Protein AF-A0A662KYU8-F1 (afdb_monomer)

Structure (mmCIF, N/CA/C/O backbone):
data_AF-A0A662KYU8-F1
#
_entry.id   AF-A0A662KYU8-F1
#
loop_
_atom_site.group_PDB
_atom_site.id
_atom_site.type_symbol
_atom_site.label_atom_id
_atom_site.label_alt_id
_atom_site.label_comp_id
_atom_site.label_asym_id
_atom_site.label_entity_id
_atom_site.label_seq_id
_atom_site.pdbx_PDB_ins_code
_atom_site.Cartn_x
_atom_site.Cartn_y
_atom_site.Cartn_z
_atom_site.occupancy
_atom_site.B_iso_or_equiv
_atom_site.auth_seq_id
_atom_site.auth_comp_id
_atom_site.auth_asym_id
_atom_site.auth_atom_id
_atom_site.pdbx_PDB_model_num
ATOM 1 N N . MET A 1 1 ? -9.202 15.813 30.524 1.00 39.56 1 MET A N 1
ATOM 2 C CA . MET A 1 1 ? -8.693 16.405 29.271 1.00 39.56 1 MET A CA 1
ATOM 3 C C . MET A 1 1 ? -9.159 15.513 28.139 1.00 39.56 1 MET A C 1
ATOM 5 O O . MET A 1 1 ? -8.685 14.387 28.058 1.00 39.56 1 MET A O 1
ATOM 9 N N . SER A 1 2 ? -10.150 15.960 27.364 1.00 47.22 2 SER A N 1
ATOM 10 C CA . SER A 1 2 ? -10.531 15.285 26.120 1.00 47.22 2 SER A CA 1
ATOM 11 C C . SER A 1 2 ? -9.330 15.369 25.190 1.00 47.22 2 SER A C 1
ATOM 13 O O . SER A 1 2 ? -8.860 16.476 24.934 1.00 47.22 2 SER A O 1
ATOM 15 N N . LYS A 1 3 ? -8.766 14.236 24.763 1.00 60.78 3 LYS A N 1
ATOM 16 C CA . LYS A 1 3 ? -7.845 14.275 23.623 1.00 60.78 3 LYS A CA 1
ATOM 17 C C . LYS A 1 3 ? -8.681 14.695 22.419 1.00 60.78 3 LYS A C 1
ATOM 19 O O . LYS A 1 3 ? -9.820 14.256 22.302 1.00 60.78 3 LYS A O 1
ATOM 24 N N . ASP A 1 4 ? -8.157 15.592 21.601 1.00 85.38 4 ASP A N 1
ATOM 25 C CA . ASP A 1 4 ? -8.841 15.992 20.379 1.00 85.38 4 ASP A CA 1
ATOM 26 C C . ASP A 1 4 ? -8.937 14.774 19.450 1.00 85.38 4 ASP A C 1
ATOM 28 O O . ASP A 1 4 ? -7.938 14.069 19.262 1.00 85.38 4 ASP A O 1
ATOM 32 N N . ILE A 1 5 ? -10.128 14.500 18.916 1.00 86.12 5 ILE A N 1
ATOM 33 C CA . ILE A 1 5 ? -10.370 13.380 18.000 1.00 86.12 5 ILE A CA 1
ATOM 34 C C . ILE A 1 5 ? -9.469 13.461 16.770 1.00 86.12 5 ILE A C 1
ATOM 36 O O . ILE A 1 5 ? -9.008 12.423 16.300 1.00 86.12 5 ILE A O 1
ATOM 40 N N . GLN A 1 6 ? -9.103 14.677 16.353 1.00 86.69 6 GLN A N 1
ATOM 41 C CA . GLN A 1 6 ? -8.145 14.900 15.275 1.00 86.69 6 GLN A CA 1
ATOM 42 C C . GLN A 1 6 ? -6.768 14.304 15.591 1.00 86.69 6 GLN A C 1
ATOM 44 O O . GLN A 1 6 ? -6.216 13.555 14.796 1.00 86.69 6 GLN A O 1
ATOM 49 N N . ILE A 1 7 ? -6.236 14.560 16.792 1.00 88.94 7 ILE A N 1
ATOM 50 C CA . ILE A 1 7 ? -4.910 14.065 17.200 1.00 88.94 7 ILE A CA 1
ATOM 51 C C . ILE A 1 7 ? -4.904 12.535 17.251 1.00 88.94 7 ILE A C 1
ATOM 53 O O . ILE A 1 7 ? -3.918 11.896 16.887 1.00 88.94 7 ILE A O 1
ATOM 57 N N . VAL A 1 8 ? -5.991 11.934 17.744 1.00 89.88 8 VAL A N 1
ATOM 58 C CA . VAL A 1 8 ? -6.110 10.472 17.785 1.00 89.88 8 VAL A CA 1
ATOM 59 C C . VAL A 1 8 ? -6.200 9.910 16.373 1.00 89.88 8 VAL A C 1
ATOM 61 O O . VAL A 1 8 ? -5.543 8.913 16.089 1.00 89.88 8 VAL A O 1
ATOM 64 N N . ALA A 1 9 ? -6.951 10.554 15.487 1.00 88.56 9 ALA A N 1
ATOM 65 C CA . ALA A 1 9 ? -7.056 10.126 14.108 1.00 88.56 9 ALA A CA 1
ATOM 66 C C . ALA A 1 9 ? -5.722 10.201 13.365 1.00 88.56 9 ALA A C 1
ATOM 68 O O . ALA A 1 9 ? -5.343 9.212 12.753 1.00 88.56 9 ALA A O 1
ATOM 69 N N . ASP A 1 10 ? -4.969 11.295 13.484 1.00 88.19 10 ASP A N 1
ATOM 70 C CA . ASP A 1 10 ? -3.658 11.435 12.837 1.00 88.19 10 ASP A CA 1
ATOM 71 C C . ASP A 1 10 ? -2.697 10.311 13.266 1.00 88.19 10 ASP A C 1
ATOM 73 O O . ASP A 1 10 ? -1.973 9.738 12.449 1.00 88.19 10 ASP A O 1
ATOM 77 N N . LEU A 1 11 ? -2.722 9.943 14.553 1.00 88.94 11 LEU A N 1
ATOM 78 C CA . LEU A 1 11 ? -1.944 8.816 15.075 1.00 88.94 11 LEU A CA 1
ATOM 79 C C . LEU A 1 11 ? -2.406 7.477 14.493 1.00 88.94 11 LEU A C 1
ATOM 81 O O . LEU A 1 11 ? -1.567 6.663 14.117 1.00 88.94 11 LEU A O 1
ATOM 85 N N . VAL A 1 12 ? -3.719 7.261 14.401 1.00 90.06 12 VAL A N 1
ATOM 86 C CA . VAL A 1 12 ? -4.308 6.051 13.809 1.00 90.06 12 VAL A CA 1
ATOM 87 C C . VAL A 1 12 ? -3.939 5.932 12.332 1.00 90.06 12 VAL A C 1
ATOM 89 O O . VAL A 1 12 ? -3.496 4.868 11.914 1.00 90.06 12 VAL A O 1
ATOM 92 N N . VAL A 1 13 ? -4.072 7.012 11.554 1.00 88.50 13 VAL A N 1
ATOM 93 C CA . VAL A 1 13 ? -3.705 7.058 10.130 1.00 88.50 13 VAL A CA 1
ATOM 94 C C . VAL A 1 13 ? -2.238 6.693 9.955 1.00 88.50 13 VAL A C 1
ATOM 96 O O . VAL A 1 13 ? -1.909 5.805 9.173 1.00 88.50 13 VAL A O 1
ATOM 99 N N . LYS A 1 14 ? -1.356 7.325 10.734 1.00 87.62 14 LYS A N 1
ATOM 100 C CA . LYS A 1 14 ? 0.074 7.029 10.695 1.00 87.62 14 LYS A CA 1
ATOM 101 C C . LYS A 1 14 ? 0.366 5.569 11.037 1.00 87.62 14 LYS A C 1
ATOM 103 O O . LYS A 1 14 ? 1.180 4.945 10.369 1.00 87.62 14 LYS A O 1
ATOM 108 N N . GLU A 1 15 ? -0.276 5.026 12.067 1.00 88.94 15 GLU A N 1
ATOM 109 C CA . GLU A 1 15 ? -0.060 3.640 12.480 1.00 88.94 15 GLU A CA 1
ATOM 110 C C . GLU A 1 15 ? -0.552 2.642 11.423 1.00 88.94 15 GLU A C 1
ATOM 112 O O . GLU A 1 15 ? 0.165 1.687 11.141 1.00 88.94 15 GLU A O 1
ATOM 117 N N . ILE A 1 16 ? -1.702 2.898 10.787 1.00 88.25 16 ILE A N 1
ATOM 118 C CA . ILE A 1 16 ? -2.228 2.068 9.690 1.00 88.25 16 ILE A CA 1
ATOM 119 C C . ILE A 1 16 ? -1.259 2.053 8.506 1.00 88.25 16 ILE A C 1
ATOM 121 O O . ILE A 1 16 ? -0.915 0.985 8.011 1.00 88.25 16 ILE A O 1
ATOM 125 N N . LEU A 1 17 ? -0.775 3.225 8.086 1.00 84.38 17 LEU A N 1
ATOM 126 C CA . LEU A 1 17 ? 0.159 3.333 6.962 1.00 84.38 17 LEU A CA 1
ATOM 127 C C . LEU A 1 17 ? 1.521 2.689 7.263 1.00 84.38 17 LEU A C 1
ATOM 129 O O . LEU A 1 17 ? 2.149 2.139 6.368 1.00 84.38 17 LEU A O 1
ATOM 133 N N . GLN A 1 18 ? 1.982 2.738 8.517 1.00 84.69 18 GLN A N 1
ATOM 134 C CA . GLN A 1 18 ? 3.279 2.177 8.917 1.00 84.69 18 GLN A CA 1
ATOM 135 C C . GLN A 1 18 ? 3.253 0.670 9.182 1.00 84.69 18 GLN A C 1
ATOM 137 O O . GLN A 1 18 ? 4.291 0.022 9.066 1.00 84.69 18 GLN A O 1
ATOM 142 N N . LYS A 1 19 ? 2.111 0.128 9.610 1.00 87.06 19 LYS A N 1
ATOM 143 C CA . LYS A 1 19 ? 1.964 -1.288 9.976 1.00 87.06 19 LYS A CA 1
ATOM 144 C C . LYS A 1 19 ? 1.245 -2.120 8.922 1.00 87.06 19 LYS A C 1
ATOM 146 O O . LYS A 1 19 ? 1.085 -3.316 9.134 1.00 87.06 19 LYS A O 1
ATOM 151 N N . GLY A 1 20 ? 0.803 -1.505 7.828 1.00 86.50 20 GLY A N 1
ATOM 152 C CA . GLY A 1 20 ? 0.210 -2.224 6.712 1.00 86.50 20 GLY A CA 1
ATOM 153 C C . GLY A 1 20 ? 1.171 -3.273 6.158 1.00 86.50 20 GLY A C 1
ATOM 154 O O . GLY A 1 20 ? 2.312 -2.970 5.813 1.00 86.50 20 GLY A O 1
ATOM 155 N N . GLU A 1 21 ? 0.697 -4.509 6.063 1.00 90.19 21 GLU A N 1
ATOM 156 C CA . GLU A 1 21 ? 1.424 -5.628 5.478 1.00 90.19 21 GLU A CA 1
ATOM 157 C C . GLU A 1 21 ? 0.825 -5.980 4.116 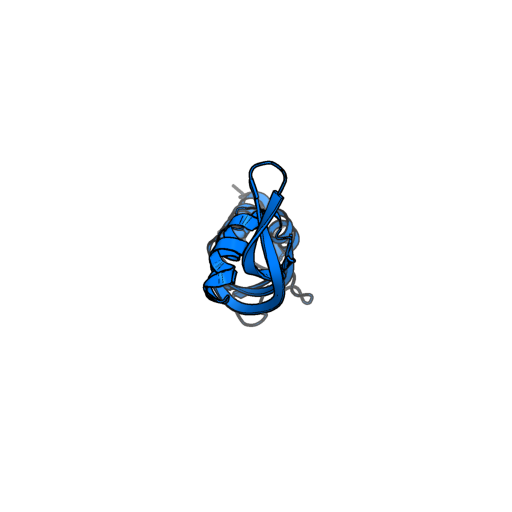1.00 90.19 21 GLU A C 1
ATOM 159 O O . GLU A 1 21 ? -0.395 -6.052 3.947 1.00 90.19 21 GLU A O 1
ATOM 164 N N . ILE A 1 22 ? 1.683 -6.206 3.120 1.00 91.69 22 ILE A N 1
ATOM 165 C CA . ILE A 1 22 ? 1.244 -6.622 1.786 1.00 91.69 22 ILE A CA 1
ATOM 166 C C . ILE A 1 22 ? 0.748 -8.066 1.883 1.00 91.69 22 ILE A C 1
ATOM 168 O O . ILE A 1 22 ? 1.543 -9.002 1.958 1.00 91.69 22 ILE A O 1
ATOM 172 N N . ALA A 1 23 ? -0.569 -8.248 1.867 1.00 92.25 23 ALA A N 1
ATOM 173 C CA . ALA A 1 23 ? -1.191 -9.568 1.865 1.00 92.25 23 ALA A CA 1
ATOM 174 C C . ALA A 1 23 ? -1.193 -10.198 0.466 1.00 92.25 23 ALA A C 1
ATOM 176 O O . ALA A 1 23 ? -1.202 -11.421 0.330 1.00 92.25 23 ALA A O 1
ATOM 177 N N . TYR A 1 24 ? -1.217 -9.368 -0.580 1.00 93.31 24 TYR A N 1
ATOM 178 C CA . TYR A 1 24 ? -1.220 -9.814 -1.969 1.00 93.31 24 TYR A CA 1
ATOM 179 C C . TYR A 1 24 ? -0.688 -8.730 -2.908 1.00 93.31 24 TYR A C 1
ATOM 181 O O . TYR A 1 24 ? -0.929 -7.543 -2.686 1.00 93.31 24 TYR A O 1
ATOM 189 N N . ILE A 1 25 ? -0.023 -9.151 -3.982 1.00 95.50 25 ILE A N 1
ATOM 190 C CA . ILE A 1 25 ? 0.412 -8.298 -5.086 1.00 95.50 25 ILE A CA 1
ATOM 191 C C . ILE A 1 25 ? 0.192 -9.025 -6.425 1.00 95.50 25 ILE A C 1
ATOM 193 O O . ILE A 1 25 ? 0.470 -10.217 -6.542 1.00 95.50 25 ILE A O 1
ATOM 197 N N . ASP A 1 26 ? -0.337 -8.311 -7.419 1.00 95.81 26 ASP A N 1
ATOM 198 C CA . ASP A 1 26 ? -0.429 -8.726 -8.827 1.00 95.81 26 ASP A CA 1
ATOM 199 C C . ASP A 1 26 ? 0.334 -7.710 -9.672 1.00 95.81 26 ASP A C 1
ATOM 201 O O . ASP A 1 26 ? -0.048 -6.539 -9.690 1.00 95.81 26 ASP A O 1
ATOM 205 N N . VAL A 1 27 ? 1.387 -8.131 -10.373 1.00 95.50 27 VAL A N 1
ATOM 206 C CA . VAL A 1 27 ? 2.146 -7.256 -11.276 1.00 95.50 27 VAL A CA 1
ATOM 207 C C . VAL A 1 27 ? 1.971 -7.732 -12.707 1.00 95.50 27 VAL A C 1
ATOM 209 O O . VAL A 1 27 ? 2.349 -8.844 -13.073 1.00 95.50 27 VAL A O 1
ATOM 212 N N . LYS A 1 28 ? 1.411 -6.857 -13.540 1.00 94.12 28 LYS A N 1
ATOM 213 C CA . LYS A 1 28 ? 1.282 -7.047 -14.982 1.00 94.12 28 LYS A CA 1
ATOM 214 C C . LYS A 1 28 ? 2.133 -6.014 -15.675 1.00 94.12 28 LYS A C 1
ATOM 216 O O . LYS A 1 28 ? 2.057 -4.832 -15.363 1.00 94.12 28 LYS A O 1
ATOM 221 N N . TYR A 1 29 ? 2.910 -6.460 -16.639 1.00 92.88 29 TYR A N 1
ATOM 222 C CA . TYR A 1 29 ? 3.778 -5.582 -17.389 1.00 92.88 29 TYR A CA 1
ATOM 223 C C . TYR A 1 29 ? 3.827 -6.005 -18.844 1.00 92.88 29 TYR A C 1
ATOM 225 O O . TYR A 1 29 ? 3.456 -7.125 -19.208 1.00 92.88 29 TYR A O 1
ATOM 233 N N . GLN A 1 30 ? 4.262 -5.073 -19.673 1.00 91.19 30 GLN A N 1
ATOM 234 C CA . GLN A 1 30 ? 4.573 -5.337 -21.059 1.00 91.19 30 GLN A CA 1
ATOM 235 C C . GLN A 1 30 ? 5.954 -4.768 -21.358 1.00 91.19 30 GLN A C 1
ATOM 237 O O . GLN A 1 30 ? 6.341 -3.730 -20.816 1.00 91.19 30 GLN A O 1
ATOM 242 N N . THR A 1 31 ? 6.676 -5.482 -22.211 1.00 88.44 31 THR A N 1
ATOM 243 C CA . THR A 1 31 ? 8.012 -5.107 -22.647 1.00 88.44 31 THR A CA 1
ATOM 244 C C . THR A 1 31 ? 8.020 -4.854 -24.143 1.00 88.44 31 THR A C 1
ATOM 246 O O . THR A 1 31 ? 7.288 -5.500 -24.902 1.00 88.44 31 THR A O 1
ATOM 249 N N . ASP A 1 32 ? 8.870 -3.924 -24.552 1.00 82.94 32 ASP A N 1
ATOM 250 C CA . ASP A 1 32 ? 9.268 -3.733 -25.940 1.00 82.94 32 ASP A CA 1
ATOM 251 C C . ASP A 1 32 ? 10.797 -3.822 -26.039 1.00 82.94 32 ASP A C 1
ATOM 253 O O . ASP A 1 32 ? 11.492 -3.978 -25.034 1.00 82.94 32 ASP A O 1
ATOM 257 N N . TRP A 1 33 ? 11.341 -3.751 -27.246 1.00 79.88 33 TRP A N 1
ATOM 258 C CA . TRP A 1 33 ? 12.781 -3.750 -27.476 1.00 79.88 33 TRP A CA 1
ATOM 259 C C . TRP A 1 33 ? 13.281 -2.319 -27.667 1.00 79.88 33 TRP A C 1
ATOM 261 O O . TRP A 1 33 ? 12.849 -1.624 -28.586 1.00 79.88 33 TRP A O 1
ATOM 271 N N . ALA A 1 34 ? 14.211 -1.885 -26.816 1.00 75.81 34 ALA A N 1
ATOM 272 C CA . ALA A 1 34 ? 14.877 -0.596 -26.948 1.00 75.81 34 ALA A CA 1
ATOM 273 C C . ALA A 1 34 ? 16.292 -0.773 -27.503 1.00 75.81 34 ALA A C 1
ATOM 275 O O . ALA A 1 34 ? 17.127 -1.476 -26.928 1.00 75.81 34 ALA A O 1
ATOM 276 N N . ASP A 1 35 ? 16.559 -0.093 -28.614 1.00 80.94 35 ASP A N 1
ATOM 277 C CA . ASP A 1 35 ? 17.876 -0.010 -29.233 1.00 80.94 35 ASP A CA 1
ATOM 278 C C . ASP A 1 35 ? 18.679 1.146 -28.616 1.00 80.94 35 ASP A C 1
ATOM 280 O O . ASP A 1 35 ? 18.307 2.317 -28.718 1.00 80.94 35 ASP A O 1
ATOM 284 N N . ASN A 1 36 ? 19.814 0.824 -28.002 1.00 73.44 36 ASN A N 1
ATOM 285 C CA . ASN A 1 36 ? 20.765 1.785 -27.460 1.00 73.44 36 ASN A CA 1
ATOM 286 C C . ASN A 1 36 ? 21.857 2.088 -28.484 1.00 73.44 36 ASN A C 1
ATOM 288 O O . ASN A 1 36 ? 22.543 1.184 -28.963 1.00 73.44 36 ASN A O 1
ATOM 292 N N . TYR A 1 37 ? 22.068 3.371 -28.769 1.00 78.44 37 TYR A N 1
ATOM 293 C CA . TYR A 1 37 ? 23.089 3.840 -29.703 1.00 78.44 37 TYR A CA 1
ATOM 294 C C . TYR A 1 37 ? 24.121 4.720 -28.999 1.00 78.44 37 TYR A C 1
ATOM 296 O O . TYR A 1 37 ? 23.765 5.583 -28.197 1.00 78.44 37 TYR A O 1
ATOM 304 N N . GLU A 1 38 ? 25.390 4.583 -29.374 1.00 76.31 38 GLU A N 1
ATOM 305 C CA . GLU A 1 38 ? 26.441 5.534 -29.012 1.00 76.31 38 GLU A CA 1
ATOM 306 C C . GLU A 1 38 ? 26.798 6.401 -30.219 1.00 76.31 38 GLU A C 1
ATOM 308 O O . GLU A 1 38 ? 26.853 5.941 -31.362 1.00 76.31 38 GLU A O 1
ATOM 313 N N . ARG A 1 39 ? 27.055 7.689 -29.965 1.00 66.56 39 ARG A N 1
ATOM 314 C CA . ARG A 1 39 ? 27.528 8.621 -30.991 1.00 66.56 39 ARG A CA 1
ATOM 315 C C . ARG A 1 39 ? 29.019 8.857 -30.850 1.00 66.56 39 ARG A C 1
ATOM 317 O O . ARG A 1 39 ? 29.449 9.583 -29.956 1.00 66.56 39 ARG A O 1
ATOM 324 N N . THR A 1 40 ? 29.777 8.363 -31.821 1.00 69.00 40 THR A N 1
ATOM 325 C CA . THR A 1 40 ? 31.203 8.668 -31.958 1.00 69.00 40 THR A CA 1
ATOM 326 C C . THR A 1 40 ? 31.453 9.334 -33.304 1.00 69.00 40 THR A C 1
ATOM 328 O O . THR A 1 40 ? 31.084 8.817 -34.353 1.00 69.00 40 THR A O 1
ATOM 331 N N . ALA A 1 41 ? 32.058 10.526 -33.279 1.00 70.44 41 ALA A N 1
ATOM 332 C CA . ALA A 1 41 ? 32.454 11.276 -34.477 1.00 70.44 41 ALA A CA 1
ATOM 333 C C . ALA A 1 41 ? 31.340 11.470 -35.539 1.00 70.44 41 ALA A C 1
ATOM 335 O O . ALA A 1 41 ? 31.613 11.507 -36.736 1.00 70.44 41 ALA A O 1
ATOM 336 N N . GLY A 1 42 ? 30.082 11.624 -35.109 1.00 67.62 42 GLY A N 1
ATOM 337 C CA . GLY A 1 42 ? 28.945 11.876 -36.005 1.00 67.62 42 GLY A CA 1
ATOM 338 C C . GLY A 1 42 ? 28.313 10.629 -36.635 1.00 67.62 42 GLY A C 1
ATOM 339 O O . GLY A 1 42 ? 27.350 10.772 -37.385 1.00 67.62 42 GLY A O 1
ATOM 340 N N . ILE A 1 43 ? 28.802 9.431 -36.306 1.00 73.56 43 ILE A N 1
ATOM 341 C CA . ILE A 1 43 ? 28.186 8.146 -36.658 1.00 73.56 43 ILE A CA 1
ATOM 342 C C . ILE A 1 43 ? 27.442 7.620 -35.423 1.00 73.56 43 ILE A C 1
ATOM 344 O O . ILE A 1 43 ? 27.909 7.791 -34.295 1.00 73.56 43 ILE A O 1
ATOM 348 N N . SER A 1 44 ? 26.248 7.065 -35.641 1.00 77.75 44 SER A N 1
ATOM 349 C CA . SER A 1 44 ? 25.425 6.434 -34.606 1.00 77.75 44 SER A CA 1
ATOM 350 C C . SER A 1 44 ? 25.546 4.926 -34.769 1.00 77.75 44 SER A C 1
ATOM 352 O O . SER A 1 44 ? 24.983 4.381 -35.718 1.00 77.75 44 SER A O 1
ATOM 354 N N . ASP A 1 45 ? 26.271 4.275 -33.868 1.00 80.44 45 ASP A N 1
ATOM 355 C CA . ASP A 1 45 ? 26.451 2.823 -33.884 1.00 80.44 45 ASP A CA 1
ATOM 356 C C . ASP A 1 45 ? 25.506 2.184 -32.862 1.00 80.44 45 ASP A C 1
ATOM 358 O O . ASP A 1 45 ? 25.398 2.661 -31.730 1.00 80.44 45 ASP A O 1
ATOM 362 N N . LEU A 1 46 ? 24.779 1.135 -33.271 1.00 78.44 46 LEU A N 1
ATOM 363 C CA . LEU A 1 46 ? 23.940 0.349 -32.362 1.00 78.44 46 LEU A CA 1
ATOM 364 C C . LEU A 1 46 ? 24.855 -0.419 -31.406 1.00 78.44 46 LEU A C 1
ATOM 366 O O . LEU A 1 46 ? 25.684 -1.215 -31.847 1.00 78.44 46 LEU A O 1
ATOM 370 N N . VAL A 1 47 ? 24.688 -0.188 -30.109 1.00 81.94 47 VAL A N 1
ATOM 371 C CA . VAL A 1 47 ? 25.511 -0.782 -29.050 1.00 81.94 47 VAL A CA 1
ATOM 372 C C . VAL A 1 47 ? 24.835 -2.010 -28.460 1.00 81.94 47 VAL A C 1
ATOM 374 O O . VAL A 1 47 ? 25.485 -3.033 -28.249 1.00 81.94 47 VAL A O 1
ATOM 377 N N . SER A 1 48 ? 23.529 -1.934 -28.208 1.00 78.81 48 SER A N 1
ATOM 378 C CA . SER A 1 48 ? 22.753 -3.048 -27.670 1.00 78.81 48 SER A CA 1
ATOM 379 C C . SER A 1 48 ? 21.266 -2.884 -27.951 1.00 78.81 48 SER A C 1
ATOM 381 O O . SER A 1 48 ? 20.784 -1.772 -28.140 1.00 78.81 48 SER A O 1
ATOM 383 N N . THR A 1 49 ? 20.543 -3.999 -27.939 1.00 77.88 49 THR A N 1
ATOM 384 C CA . THR A 1 49 ? 19.080 -4.021 -27.875 1.00 77.88 49 THR A CA 1
ATOM 385 C C . THR A 1 49 ? 18.713 -4.680 -26.553 1.00 77.88 49 THR A C 1
ATOM 387 O O . THR A 1 49 ? 19.127 -5.815 -26.303 1.00 77.88 49 THR A O 1
ATOM 390 N N . VAL A 1 50 ? 18.001 -3.966 -25.686 1.00 78.62 50 VAL A N 1
ATOM 391 C CA . VAL A 1 50 ? 17.615 -4.442 -24.349 1.00 78.62 50 VAL A CA 1
ATOM 392 C C . VAL A 1 50 ? 16.093 -4.429 -24.203 1.00 78.62 50 VAL A C 1
ATOM 394 O O . VAL A 1 50 ? 15.440 -3.566 -24.795 1.00 78.62 50 VAL A O 1
ATOM 397 N N . PRO A 1 51 ? 15.504 -5.384 -23.463 1.00 80.06 51 PRO A N 1
ATOM 398 C CA . PRO A 1 51 ? 14.083 -5.335 -23.153 1.00 80.06 51 PRO A CA 1
ATOM 399 C C . PRO A 1 51 ? 13.807 -4.102 -22.283 1.00 80.06 51 PRO A C 1
ATOM 401 O O . PRO A 1 51 ? 14.464 -3.892 -21.267 1.00 80.06 51 PRO A O 1
ATOM 404 N N . TYR A 1 52 ? 12.847 -3.287 -22.702 1.00 83.62 52 TYR A N 1
ATOM 405 C CA . TYR A 1 52 ? 12.427 -2.051 -22.048 1.00 83.62 52 TYR A CA 1
ATOM 406 C C . TYR A 1 52 ? 11.019 -2.215 -21.491 1.00 83.62 52 TYR A C 1
ATOM 408 O O . TYR A 1 52 ? 10.120 -2.690 -22.191 1.00 83.62 52 TYR A O 1
ATOM 416 N N . LEU A 1 53 ? 10.817 -1.818 -20.238 1.00 86.44 53 LEU A N 1
ATOM 417 C CA . LEU A 1 53 ? 9.528 -1.899 -19.571 1.00 86.44 53 LEU A CA 1
ATOM 418 C C . LEU A 1 53 ? 8.639 -0.721 -19.992 1.00 86.44 53 LEU A C 1
ATOM 420 O O . LEU A 1 53 ? 8.638 0.348 -19.378 1.00 86.44 53 LEU A O 1
ATOM 424 N N . HIS A 1 54 ? 7.855 -0.904 -21.055 1.00 85.88 54 HIS A N 1
ATOM 425 C CA . HIS A 1 54 ? 7.048 0.191 -21.604 1.00 85.88 54 HIS A CA 1
ATOM 426 C C . HIS A 1 54 ? 5.739 0.434 -20.859 1.00 85.88 54 HIS A C 1
ATOM 428 O O . HIS A 1 54 ? 5.161 1.507 -21.002 1.00 85.88 54 HIS A O 1
ATOM 434 N N . SER A 1 55 ? 5.232 -0.554 -20.121 1.00 92.12 55 SER A N 1
ATOM 435 C CA . SER A 1 55 ? 4.075 -0.356 -19.248 1.00 92.12 55 SER A CA 1
ATOM 436 C C . SER A 1 55 ? 4.106 -1.303 -18.065 1.00 92.12 55 SER A C 1
ATOM 438 O O . SER A 1 55 ? 4.479 -2.476 -18.189 1.00 92.12 55 SER A O 1
ATOM 440 N N . LEU A 1 56 ? 3.650 -0.797 -16.924 1.00 94.88 56 LEU A N 1
ATOM 441 C CA . LEU A 1 56 ? 3.482 -1.586 -15.716 1.00 94.88 56 LEU A CA 1
ATOM 442 C C . LEU A 1 56 ? 2.164 -1.232 -15.039 1.00 94.88 56 LEU A C 1
ATOM 444 O O . LEU A 1 56 ? 1.785 -0.072 -14.933 1.00 94.88 56 LEU A O 1
ATOM 448 N N . LYS A 1 57 ? 1.469 -2.254 -14.548 1.00 95.31 57 LYS A N 1
ATOM 449 C CA . LYS A 1 57 ? 0.344 -2.127 -13.634 1.00 95.31 57 LYS A CA 1
ATOM 450 C C . LYS A 1 57 ? 0.512 -3.117 -12.491 1.00 95.31 57 LYS A C 1
ATOM 452 O O . LYS A 1 57 ? 0.439 -4.327 -12.704 1.00 95.31 57 LYS A O 1
ATOM 457 N N . ALA A 1 58 ? 0.684 -2.594 -11.287 1.00 94.69 58 ALA A N 1
ATOM 458 C CA . ALA A 1 58 ? 0.718 -3.362 -10.058 1.00 94.69 58 ALA A CA 1
ATOM 459 C C . ALA A 1 58 ? -0.508 -3.051 -9.196 1.00 94.69 58 ALA A C 1
ATOM 461 O O . ALA A 1 58 ? -0.854 -1.891 -8.989 1.00 94.69 58 ALA A O 1
ATOM 462 N N . LEU A 1 59 ? -1.149 -4.101 -8.692 1.00 95.25 59 LEU A N 1
ATOM 463 C CA . LEU A 1 59 ? -2.263 -4.030 -7.756 1.00 95.25 59 LEU A CA 1
ATOM 464 C C . LEU A 1 59 ? -1.832 -4.704 -6.456 1.00 95.25 59 LEU A C 1
ATOM 466 O O . LEU A 1 59 ? -1.590 -5.911 -6.433 1.00 95.25 59 LEU A O 1
ATOM 470 N N . MET A 1 60 ? -1.753 -3.943 -5.372 1.00 93.75 60 MET A N 1
ATOM 471 C CA . MET A 1 60 ? -1.373 -4.443 -4.053 1.00 93.75 60 MET A CA 1
ATOM 472 C C . MET A 1 60 ? -2.561 -4.375 -3.107 1.00 93.75 60 MET A C 1
ATOM 474 O O . MET A 1 60 ? -3.215 -3.342 -2.993 1.00 93.75 60 MET A O 1
ATOM 478 N N . ARG A 1 61 ? -2.812 -5.461 -2.379 1.00 93.69 61 ARG A N 1
ATOM 479 C CA . ARG A 1 61 ? -3.714 -5.466 -1.229 1.00 93.69 61 ARG A CA 1
ATOM 480 C C . ARG A 1 61 ? -2.879 -5.423 0.034 1.00 93.69 61 ARG A C 1
ATOM 482 O O . ARG A 1 61 ? -2.104 -6.342 0.303 1.00 93.69 61 ARG A O 1
ATOM 489 N N . VAL A 1 62 ? -3.100 -4.380 0.816 1.00 91.50 62 VAL A N 1
ATOM 490 C CA . VAL A 1 62 ? -2.465 -4.191 2.111 1.00 91.50 62 VAL A CA 1
ATOM 491 C C . VAL A 1 62 ? -3.497 -4.418 3.202 1.00 91.50 62 VAL A C 1
ATOM 493 O O . VAL A 1 62 ? -4.634 -3.949 3.109 1.00 91.50 62 VAL A O 1
ATOM 496 N N . GLU A 1 63 ? -3.104 -5.166 4.222 1.00 92.69 63 GLU A N 1
ATOM 497 C CA . GLU A 1 63 ? -3.917 -5.437 5.398 1.00 92.69 63 GLU A CA 1
ATOM 498 C C . GLU A 1 63 ? -3.222 -4.889 6.636 1.00 92.69 63 GLU A C 1
ATOM 500 O O . GLU A 1 63 ? -2.007 -4.977 6.782 1.00 92.69 63 GLU A O 1
ATOM 505 N N . CYS A 1 64 ? -3.999 -4.307 7.538 1.00 90.62 64 CYS A N 1
ATOM 506 C CA . CYS A 1 64 ? -3.495 -3.787 8.795 1.00 90.62 64 CYS A CA 1
ATOM 507 C C . CYS A 1 64 ? -4.482 -4.112 9.907 1.00 90.62 64 CYS A C 1
ATOM 509 O O . CYS A 1 64 ? -5.673 -3.813 9.793 1.00 90.62 64 CYS A O 1
ATOM 511 N N . GLU A 1 65 ? -3.993 -4.659 11.016 1.00 90.94 65 GLU A N 1
ATOM 512 C CA . GLU A 1 65 ? -4.782 -4.698 12.243 1.00 90.94 65 GLU A CA 1
ATOM 513 C C . GLU A 1 65 ? -5.069 -3.273 12.728 1.00 90.94 65 GLU A C 1
ATOM 515 O O . GLU A 1 65 ? -4.209 -2.388 12.690 1.00 90.94 65 GLU A O 1
ATOM 520 N N . LEU A 1 66 ? -6.289 -3.035 13.201 1.00 88.50 66 LEU A N 1
ATOM 521 C CA . LEU A 1 66 ? -6.681 -1.742 13.727 1.00 88.50 66 LEU A CA 1
ATOM 522 C C . LEU A 1 66 ? -5.868 -1.411 14.980 1.00 88.50 66 LEU A C 1
ATOM 524 O O . LEU A 1 66 ? -5.763 -2.228 15.902 1.00 88.50 66 LEU A O 1
ATOM 528 N N . PRO A 1 67 ? -5.336 -0.184 15.067 1.00 89.12 67 PRO A N 1
ATOM 529 C CA . PRO A 1 67 ? -4.545 0.221 16.211 1.00 89.12 67 PRO A CA 1
ATOM 530 C C . PRO A 1 67 ? -5.397 0.316 17.476 1.00 89.12 67 PRO A C 1
ATOM 532 O O . PRO A 1 67 ? -6.596 0.614 17.455 1.00 89.12 67 PRO A O 1
ATOM 535 N N . LYS A 1 68 ? -4.754 0.097 18.626 1.00 89.12 68 LYS A N 1
ATOM 536 C CA . LYS A 1 68 ? -5.423 0.210 19.926 1.00 89.12 68 LYS A CA 1
ATOM 537 C C . LYS A 1 68 ? -5.742 1.668 20.229 1.00 89.12 68 LYS A C 1
ATOM 539 O O . LYS A 1 68 ? -4.850 2.506 20.340 1.00 89.12 68 LYS A O 1
ATOM 544 N N . LEU A 1 69 ? -7.021 1.949 20.448 1.00 89.94 69 LEU A N 1
ATOM 545 C CA . LEU A 1 69 ? -7.495 3.300 20.714 1.00 89.94 69 LEU A CA 1
ATOM 546 C C . LEU A 1 69 ? -7.389 3.691 22.201 1.00 89.94 69 LEU A C 1
ATOM 548 O O . LEU A 1 69 ? -7.527 2.842 23.090 1.00 89.94 69 LEU A O 1
ATOM 552 N N . PRO A 1 70 ? -7.191 4.987 22.513 1.00 88.38 70 PRO A N 1
ATOM 553 C CA . PRO A 1 70 ? -7.317 5.491 23.875 1.00 88.38 70 PRO A CA 1
ATOM 554 C C . PRO A 1 70 ? -8.734 5.290 24.433 1.00 88.38 70 PRO A C 1
ATOM 556 O O . PRO A 1 70 ? -9.720 5.263 23.699 1.00 88.38 70 PRO A O 1
ATOM 559 N N . LYS A 1 71 ? -8.859 5.226 25.764 1.00 89.31 71 LYS A N 1
ATOM 560 C CA . LYS A 1 71 ? -10.165 5.105 26.428 1.00 89.31 71 LYS A CA 1
ATOM 561 C C . LYS A 1 71 ? -11.099 6.251 26.013 1.00 89.31 71 LYS A C 1
ATOM 563 O O . LYS A 1 71 ? -10.726 7.415 26.134 1.00 89.31 71 LYS A O 1
ATOM 568 N N . GLY A 1 72 ? -12.318 5.900 25.603 1.00 88.94 72 GLY A N 1
ATOM 569 C CA . GLY A 1 72 ? -13.336 6.843 25.127 1.00 88.94 72 GLY A CA 1
ATOM 570 C C . GLY A 1 72 ? -13.449 6.916 23.604 1.00 88.94 72 GLY A C 1
ATOM 571 O O . GLY A 1 72 ? -14.451 7.426 23.121 1.00 88.94 72 GLY A O 1
ATOM 572 N N . PHE A 1 73 ? -12.487 6.351 22.867 1.00 92.06 73 PHE A N 1
ATOM 573 C CA . PHE A 1 73 ? -12.507 6.294 21.408 1.00 92.06 73 PHE A CA 1
ATOM 574 C C . PHE A 1 73 ? -12.887 4.902 20.908 1.00 92.06 73 PHE A C 1
ATOM 576 O O . PHE A 1 73 ? -12.545 3.899 21.538 1.00 92.06 73 PHE A O 1
ATOM 583 N N . TYR A 1 74 ? -13.579 4.836 19.775 1.00 90.25 74 TYR A N 1
ATOM 584 C CA . TYR A 1 74 ? -13.956 3.577 19.137 1.00 90.25 74 TYR A CA 1
ATOM 585 C C . TYR A 1 74 ? -14.117 3.735 17.625 1.00 90.25 74 TYR A C 1
ATOM 587 O O . TYR A 1 74 ? -14.469 4.805 17.128 1.00 90.25 74 TYR A O 1
ATOM 595 N N . PHE A 1 75 ? -13.872 2.644 16.900 1.00 89.62 75 PHE A N 1
ATOM 596 C CA . PHE A 1 75 ? -14.175 2.561 15.476 1.00 89.62 75 PHE A CA 1
ATOM 597 C C . PHE A 1 75 ? -15.651 2.233 15.264 1.00 89.62 75 PHE A C 1
ATOM 599 O O . PHE A 1 75 ? -16.214 1.392 15.969 1.00 89.62 75 PHE A O 1
ATOM 606 N N . ILE A 1 76 ? -16.262 2.859 14.264 1.00 87.06 76 ILE A N 1
ATOM 607 C CA . ILE A 1 76 ? -17.627 2.561 13.834 1.00 87.06 76 ILE A CA 1
ATOM 608 C C . ILE A 1 76 ? -17.566 1.700 12.573 1.00 87.06 76 ILE A C 1
ATOM 610 O O . ILE A 1 76 ? -16.793 1.968 11.656 1.00 87.06 76 ILE A O 1
ATOM 614 N N . ASN A 1 77 ? -18.397 0.658 12.534 1.00 76.56 77 ASN A N 1
ATOM 615 C CA . ASN A 1 77 ? -18.587 -0.144 11.333 1.00 76.56 77 ASN A CA 1
ATOM 616 C C . ASN A 1 77 ? -19.562 0.577 10.403 1.00 76.56 77 ASN A C 1
ATOM 618 O O . ASN A 1 77 ? -20.777 0.510 10.607 1.00 76.56 77 ASN A O 1
ATOM 622 N N . ASP A 1 78 ? -19.034 1.253 9.389 1.00 82.19 78 ASP A N 1
ATOM 623 C CA . ASP A 1 78 ? -19.859 1.859 8.355 1.00 82.19 78 ASP A CA 1
ATOM 624 C C . ASP A 1 78 ? -20.317 0.805 7.322 1.00 82.19 78 ASP A C 1
ATOM 626 O O . ASP A 1 78 ? -19.505 0.005 6.843 1.00 82.19 78 ASP A O 1
ATOM 630 N N . PRO A 1 79 ? -21.609 0.757 6.941 1.00 75.62 79 PRO A N 1
ATOM 631 C CA . PRO A 1 79 ? -22.099 -0.189 5.942 1.00 75.62 79 PRO A CA 1
ATOM 632 C C . PRO A 1 79 ? -21.442 -0.060 4.565 1.00 75.62 79 PRO A C 1
ATOM 634 O O . PRO A 1 79 ? -21.393 -1.073 3.858 1.00 75.62 79 PRO A O 1
ATOM 637 N N . LYS A 1 80 ? -20.951 1.135 4.199 1.00 79.12 80 LYS A N 1
ATOM 638 C CA . LYS A 1 80 ? -20.224 1.386 2.946 1.00 79.12 80 LYS A CA 1
ATOM 639 C C . LYS A 1 80 ? -18.751 0.978 3.036 1.00 79.12 80 LYS A C 1
ATOM 641 O O . LYS A 1 80 ? -18.079 0.962 2.015 1.00 79.12 80 LYS A O 1
ATOM 646 N N . GLY A 1 81 ? -18.275 0.600 4.224 1.00 76.94 81 GLY A N 1
ATOM 647 C CA . GLY A 1 81 ? -16.905 0.153 4.464 1.00 76.94 81 GLY A CA 1
ATOM 648 C C . GLY A 1 81 ? -15.952 1.265 4.898 1.00 76.94 81 GLY A C 1
ATOM 649 O O . GLY A 1 81 ? -14.792 0.962 5.161 1.00 76.94 81 GLY A O 1
ATOM 650 N N . GLU A 1 82 ? -16.420 2.510 5.022 1.00 83.44 82 GLU A N 1
ATOM 651 C CA . GLU A 1 82 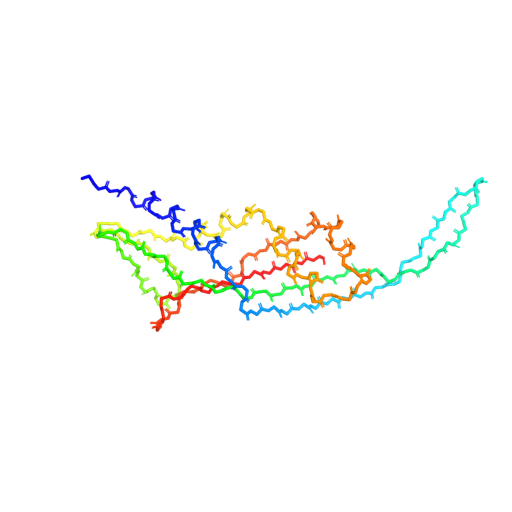? -15.585 3.633 5.461 1.00 83.44 82 GLU A CA 1
ATOM 652 C C . GLU A 1 82 ? -15.026 3.409 6.875 1.00 83.44 82 GLU A C 1
ATOM 654 O O . GLU A 1 82 ? -15.689 2.861 7.764 1.00 83.44 82 GLU A O 1
ATOM 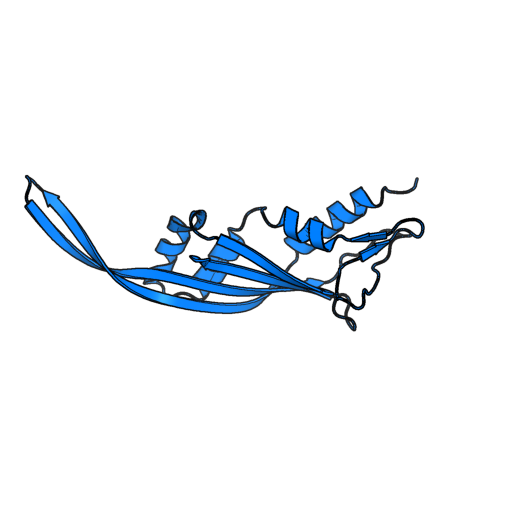659 N N . LEU A 1 83 ? -13.792 3.866 7.097 1.00 87.12 83 LEU A N 1
ATOM 660 C CA . LEU A 1 83 ? -13.170 3.851 8.411 1.00 87.12 83 LEU A CA 1
ATOM 661 C C . LEU A 1 83 ? -13.569 5.113 9.182 1.00 87.12 83 LEU A C 1
ATOM 663 O O . LEU A 1 83 ? -13.085 6.214 8.915 1.00 87.12 83 LEU A O 1
ATOM 667 N N . LEU A 1 84 ? -14.460 4.932 10.154 1.00 88.81 84 LEU A N 1
ATOM 668 C CA . LEU A 1 84 ? -14.989 6.004 10.993 1.00 88.81 84 LEU A CA 1
ATOM 669 C C . LEU A 1 84 ? -14.451 5.887 12.426 1.00 88.81 84 LEU A C 1
ATOM 671 O O . LEU A 1 84 ? -14.519 4.813 13.032 1.00 88.81 84 LEU A O 1
ATOM 675 N N . LEU A 1 85 ? -13.958 6.994 12.985 1.00 91.06 85 LEU A N 1
ATOM 676 C CA . LEU A 1 85 ? -13.478 7.108 14.366 1.00 91.06 85 LEU A CA 1
ATOM 677 C C . LEU A 1 85 ? -14.420 8.004 15.174 1.00 91.06 85 LEU A C 1
ATOM 679 O O . LEU A 1 85 ? -14.811 9.065 14.700 1.00 91.06 85 LEU A O 1
ATOM 683 N N . ALA A 1 86 ? -14.755 7.612 16.402 1.00 91.12 86 ALA A N 1
ATOM 684 C CA . ALA A 1 86 ? -15.628 8.387 17.281 1.00 91.12 86 ALA A CA 1
ATOM 685 C C . ALA A 1 86 ? -15.078 8.506 18.707 1.00 91.12 86 ALA A C 1
ATOM 687 O O . ALA A 1 86 ? -14.385 7.604 19.175 1.00 91.12 86 ALA A O 1
ATOM 688 N N . ASP A 1 87 ? -15.432 9.588 19.408 1.00 90.88 87 ASP A N 1
ATOM 689 C CA . ASP A 1 87 ? -15.066 9.861 20.815 1.00 90.88 87 ASP A CA 1
ATOM 690 C C . ASP A 1 87 ? -16.284 9.965 21.762 1.00 90.88 87 ASP A C 1
ATOM 692 O O . ASP A 1 87 ? -16.179 10.380 22.919 1.00 90.88 87 ASP A O 1
ATOM 696 N N . GLY A 1 88 ? -17.468 9.601 21.255 1.00 84.00 88 GLY A N 1
ATOM 697 C CA . GLY A 1 88 ? -18.751 9.719 21.952 1.00 84.00 88 GLY A CA 1
ATOM 698 C C . GLY A 1 88 ? -19.469 11.060 21.764 1.00 84.00 88 GLY A C 1
ATOM 699 O O . GLY A 1 88 ? -20.646 11.147 22.106 1.00 84.00 88 GLY A O 1
ATOM 700 N N . GLN A 1 89 ? -18.811 12.079 21.201 1.00 86.38 89 GLN A N 1
ATOM 701 C CA . GLN A 1 89 ? -19.422 13.371 20.857 1.00 86.38 89 GLN A CA 1
ATOM 702 C C . GLN A 1 89 ? -19.319 13.682 19.362 1.00 86.38 89 GLN A C 1
ATOM 704 O O . GLN A 1 89 ? -20.233 14.280 18.795 1.00 86.38 89 GLN A O 1
ATOM 709 N N . LYS A 1 90 ? -18.218 13.273 18.731 1.00 88.31 90 LYS A N 1
ATOM 710 C CA . LYS A 1 90 ? -17.916 13.489 17.318 1.00 88.31 90 LYS A CA 1
ATOM 711 C C . LYS A 1 90 ? -17.625 12.170 16.615 1.00 88.31 90 LYS A C 1
ATOM 713 O O . LYS A 1 90 ? -17.262 11.179 17.250 1.00 88.31 90 LYS A O 1
ATOM 718 N N . VAL A 1 91 ? -17.791 12.195 15.298 1.00 88.56 91 VAL A N 1
ATOM 719 C CA . VAL A 1 91 ? -17.423 11.117 14.382 1.00 88.56 91 VAL A CA 1
ATOM 720 C C . VAL A 1 91 ? -16.628 11.745 13.246 1.00 88.56 91 VAL A C 1
ATOM 722 O O . VAL A 1 91 ? -17.114 12.684 12.622 1.00 88.56 91 VAL A O 1
ATOM 725 N N . GLU A 1 92 ? -15.439 11.219 12.986 1.00 88.19 92 GLU A N 1
ATOM 726 C CA . GLU A 1 92 ? -14.569 11.624 11.884 1.00 88.19 92 GLU A CA 1
ATOM 727 C C . GLU A 1 92 ? -14.429 10.466 10.893 1.00 88.19 92 GLU A C 1
ATOM 729 O O . GLU A 1 92 ? -14.231 9.314 11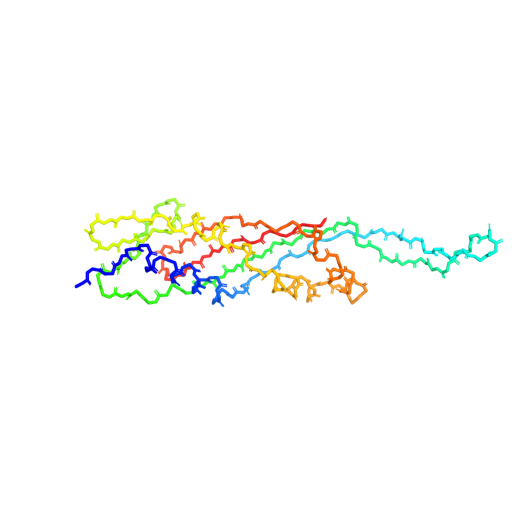.294 1.00 88.19 92 GLU A O 1
ATOM 734 N N . ASN A 1 93 ? -14.522 10.765 9.595 1.00 88.12 93 ASN A N 1
ATOM 735 C CA . ASN A 1 93 ? -14.188 9.807 8.546 1.00 88.12 93 ASN A CA 1
ATOM 736 C C . ASN A 1 93 ? -12.698 9.924 8.234 1.00 88.12 93 ASN A C 1
ATOM 738 O O . ASN A 1 93 ? -12.253 10.902 7.639 1.00 88.12 93 ASN A O 1
ATOM 742 N N . ILE A 1 94 ? -11.939 8.906 8.628 1.00 87.62 94 ILE A N 1
ATOM 743 C CA . ILE A 1 94 ? -10.480 8.916 8.515 1.00 87.62 94 ILE A CA 1
ATOM 744 C C . ILE A 1 94 ? -9.987 8.214 7.237 1.00 87.62 94 ILE A C 1
ATOM 746 O O . ILE A 1 94 ? -8.790 8.215 6.963 1.00 87.62 94 ILE A O 1
ATOM 750 N N . THR A 1 95 ? -10.899 7.662 6.425 1.00 85.06 95 THR A N 1
ATOM 751 C CA . THR A 1 95 ? -10.606 7.044 5.115 1.00 85.06 95 THR A CA 1
ATOM 752 C C . THR A 1 95 ? -9.951 8.051 4.170 1.00 85.06 95 THR A C 1
ATOM 754 O O . THR A 1 95 ? -8.908 7.780 3.582 1.00 85.06 95 THR A O 1
ATOM 757 N N . GLU A 1 9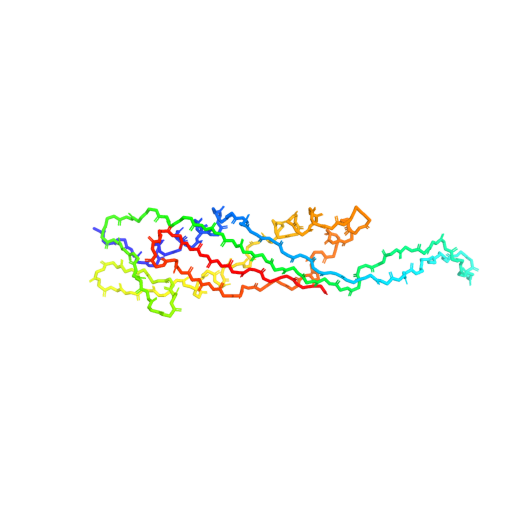6 ? -10.523 9.253 4.072 1.00 79.81 96 GLU A N 1
ATOM 758 C CA . GLU A 1 96 ? -10.000 10.323 3.214 1.00 79.81 96 GLU A CA 1
ATOM 759 C C . GLU A 1 96 ? -8.651 10.858 3.706 1.00 79.81 96 GLU A C 1
ATOM 761 O O . GLU A 1 96 ? -7.796 11.238 2.905 1.00 79.81 96 GLU A O 1
ATOM 766 N N . TRP A 1 97 ? -8.410 10.840 5.019 1.00 84.88 97 TRP A N 1
ATOM 767 C CA . TRP A 1 97 ? -7.103 11.192 5.571 1.00 84.88 97 TRP A CA 1
ATOM 768 C C . TRP A 1 97 ? -6.040 10.161 5.226 1.00 84.88 97 TRP A C 1
ATOM 770 O O . TRP A 1 97 ? -4.928 10.552 4.890 1.00 84.88 97 TRP A O 1
ATOM 780 N N . ILE A 1 98 ? -6.371 8.873 5.244 1.00 81.19 98 ILE A N 1
ATOM 781 C CA . ILE A 1 98 ? -5.456 7.809 4.819 1.00 81.19 98 ILE A CA 1
ATOM 782 C C . ILE A 1 98 ? -5.110 7.968 3.335 1.00 81.19 98 ILE A C 1
ATOM 784 O O . ILE A 1 98 ? -3.930 7.986 2.993 1.00 81.19 98 ILE A O 1
ATOM 788 N N . ARG A 1 99 ? -6.111 8.221 2.480 1.00 78.12 99 ARG A N 1
ATOM 789 C CA . ARG A 1 99 ? -5.904 8.540 1.055 1.00 78.12 99 ARG A CA 1
ATOM 790 C C . ARG A 1 99 ? -4.998 9.755 0.854 1.00 78.12 99 ARG A C 1
ATOM 792 O O . ARG A 1 99 ? -4.052 9.696 0.079 1.00 78.12 99 ARG A O 1
ATOM 799 N N . SER A 1 100 ? -5.251 10.836 1.591 1.00 76.44 100 SER A N 1
ATOM 800 C CA . SER A 1 100 ? -4.501 12.094 1.459 1.00 76.44 100 SER A CA 1
ATOM 801 C C . SER A 1 100 ? -3.070 12.019 2.007 1.00 76.44 100 SER A C 1
ATOM 803 O O . SER A 1 100 ? -2.208 12.778 1.570 1.00 76.44 100 SER A O 1
ATOM 805 N N . ASN A 1 101 ? -2.807 11.127 2.969 1.00 74.50 101 ASN A N 1
ATOM 806 C CA . ASN A 1 101 ? -1.488 10.948 3.587 1.00 74.50 101 ASN A CA 1
ATOM 807 C C . ASN A 1 101 ? -0.662 9.820 2.952 1.00 74.50 101 ASN A C 1
ATOM 809 O O . ASN A 1 101 ? 0.489 9.638 3.347 1.00 74.50 101 ASN A O 1
ATOM 813 N N . LEU A 1 102 ? -1.199 9.093 1.964 1.00 64.19 102 LEU A N 1
ATOM 814 C CA . LEU A 1 102 ? -0.463 8.022 1.285 1.00 64.19 102 LEU A CA 1
ATOM 815 C C . LEU A 1 102 ? 0.772 8.537 0.526 1.00 64.19 102 LEU A C 1
ATOM 817 O O . LEU A 1 102 ? 1.713 7.784 0.333 1.00 64.19 102 LEU A O 1
ATOM 821 N N . ASN A 1 103 ? 0.834 9.836 0.207 1.00 59.94 103 ASN A N 1
ATOM 822 C CA . ASN A 1 103 ? 1.983 10.491 -0.439 1.00 59.94 103 ASN A CA 1
ATOM 823 C C . ASN A 1 103 ? 3.307 10.435 0.355 1.00 59.94 103 ASN A C 1
ATOM 825 O O . ASN A 1 103 ? 4.303 11.024 -0.065 1.00 59.94 103 ASN A O 1
ATOM 829 N N . PHE A 1 104 ? 3.331 9.773 1.511 1.00 55.62 104 PHE A N 1
ATOM 830 C CA . PHE A 1 104 ? 4.538 9.511 2.277 1.00 55.62 104 PHE A CA 1
ATOM 831 C C . PHE A 1 104 ? 5.271 8.283 1.728 1.00 55.62 104 PHE A C 1
ATOM 833 O O . PHE A 1 104 ? 4.881 7.154 1.996 1.00 55.62 104 PHE A O 1
ATOM 840 N N . ASP A 1 105 ? 6.371 8.546 1.022 1.00 64.56 105 ASP A N 1
ATOM 841 C CA . ASP A 1 105 ? 7.480 7.615 0.782 1.00 64.56 105 ASP A CA 1
ATOM 842 C C . ASP A 1 105 ? 7.065 6.234 0.231 1.00 64.56 105 ASP A C 1
ATOM 844 O O . ASP A 1 105 ? 6.942 5.239 0.948 1.00 64.56 105 ASP A O 1
ATOM 848 N N . TYR A 1 106 ? 6.850 6.186 -1.084 1.00 75.25 106 TYR A N 1
ATOM 849 C CA . TYR A 1 106 ? 6.462 4.984 -1.822 1.00 75.25 106 TYR A CA 1
ATOM 850 C C . TYR A 1 106 ? 7.627 4.031 -2.129 1.00 75.25 106 TYR A C 1
ATOM 852 O O . TYR A 1 106 ? 7.464 3.107 -2.927 1.00 75.25 106 TYR A O 1
ATOM 860 N N . ASP A 1 107 ? 8.791 4.198 -1.498 1.00 86.44 107 ASP A N 1
ATOM 861 C CA . ASP A 1 107 ? 9.930 3.300 -1.718 1.00 86.44 107 ASP A CA 1
ATOM 862 C C . ASP A 1 107 ? 9.552 1.833 -1.418 1.00 86.44 107 ASP A C 1
ATOM 864 O O . ASP A 1 107 ? 9.999 0.909 -2.099 1.00 86.44 107 ASP A O 1
ATOM 868 N N . TRP A 1 108 ? 8.636 1.600 -0.470 1.00 86.94 108 TRP A N 1
ATOM 869 C CA . TRP A 1 108 ? 8.117 0.259 -0.187 1.00 86.94 108 TRP A CA 1
ATOM 870 C C . TRP A 1 108 ? 7.275 -0.329 -1.333 1.00 86.94 108 TRP A C 1
ATOM 872 O O . TRP A 1 108 ? 7.312 -1.543 -1.535 1.00 86.94 108 TRP A O 1
ATOM 882 N N . VAL A 1 109 ? 6.542 0.501 -2.090 1.00 89.00 109 VAL A N 1
ATOM 883 C CA . VAL A 1 109 ? 5.761 0.075 -3.266 1.00 89.00 109 VAL A CA 1
ATOM 884 C C . VAL A 1 109 ? 6.708 -0.372 -4.368 1.00 89.00 109 VAL A C 1
ATOM 886 O O . VAL A 1 109 ? 6.547 -1.458 -4.921 1.00 89.00 109 VAL A O 1
ATOM 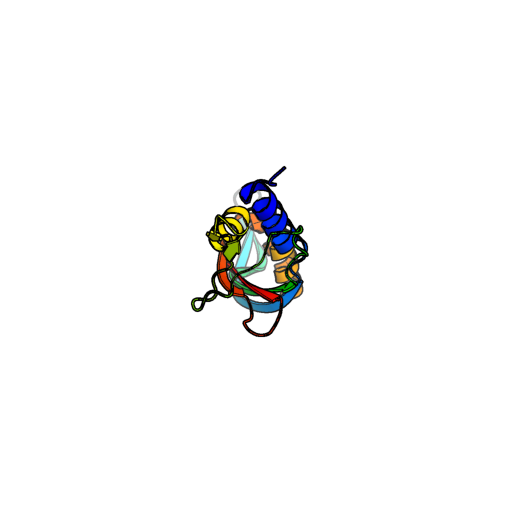889 N N . VAL A 1 110 ? 7.732 0.437 -4.643 1.00 91.56 110 VAL A N 1
ATOM 890 C CA . VAL A 1 110 ? 8.766 0.132 -5.638 1.00 91.56 110 VAL A CA 1
ATOM 891 C C . VAL A 1 110 ? 9.438 -1.195 -5.299 1.00 91.56 110 VAL A C 1
ATOM 893 O O . VAL A 1 110 ? 9.483 -2.098 -6.130 1.00 91.56 110 VAL A O 1
ATOM 896 N N . GLU A 1 111 ? 9.882 -1.371 -4.053 1.00 92.56 111 GLU A N 1
ATOM 897 C CA . GLU A 1 111 ? 10.534 -2.611 -3.622 1.00 92.56 111 GLU A CA 1
ATOM 898 C C . GLU A 1 111 ? 9.591 -3.823 -3.603 1.00 92.56 111 GLU A C 1
ATOM 900 O O . GLU A 1 111 ? 10.048 -4.959 -3.756 1.00 92.56 111 GLU A O 1
ATOM 905 N N . ALA A 1 112 ? 8.282 -3.622 -3.431 1.00 92.50 112 ALA A N 1
ATOM 906 C CA . ALA A 1 112 ? 7.301 -4.690 -3.585 1.00 92.50 112 ALA A CA 1
ATOM 907 C C . ALA A 1 112 ? 7.170 -5.121 -5.052 1.00 92.50 112 ALA A C 1
ATOM 909 O O . ALA A 1 112 ? 7.253 -6.311 -5.344 1.00 92.50 112 ALA A O 1
ATOM 910 N N . ILE A 1 113 ? 7.045 -4.164 -5.974 1.00 94.12 113 ILE A N 1
ATOM 911 C CA . ILE A 1 113 ? 6.953 -4.419 -7.419 1.00 94.12 113 ILE A CA 1
ATOM 912 C C . ILE A 1 113 ? 8.222 -5.108 -7.931 1.00 94.12 113 ILE A C 1
ATOM 914 O O . ILE A 1 113 ? 8.149 -6.102 -8.650 1.00 94.12 113 ILE A O 1
ATOM 918 N N . VAL A 1 114 ? 9.394 -4.619 -7.522 1.00 94.44 114 VAL A N 1
ATOM 919 C CA . VAL A 1 114 ? 10.699 -5.147 -7.940 1.00 94.44 114 VAL A CA 1
ATOM 920 C C . VAL A 1 114 ? 10.872 -6.626 -7.587 1.00 94.44 114 VAL A C 1
ATOM 922 O O . VAL A 1 114 ? 11.528 -7.355 -8.327 1.00 94.44 114 VAL A O 1
ATOM 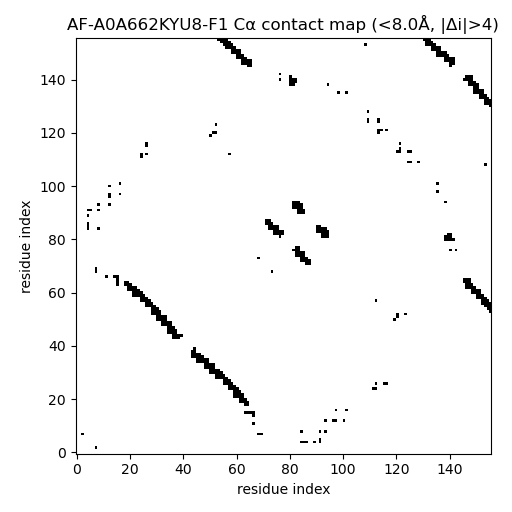925 N N . LYS A 1 115 ? 10.285 -7.105 -6.484 1.00 94.44 115 LYS A N 1
ATOM 926 C CA . LYS A 1 115 ? 10.346 -8.530 -6.111 1.00 94.44 115 LYS A CA 1
ATOM 927 C C . LYS A 1 115 ? 9.592 -9.435 -7.083 1.00 94.44 115 LYS A C 1
ATOM 929 O O . LYS A 1 115 ? 9.993 -10.585 -7.242 1.00 94.44 115 LYS A O 1
ATOM 934 N N . GLU A 1 116 ? 8.556 -8.912 -7.732 1.00 94.31 116 GLU A N 1
ATOM 935 C CA . GLU A 1 116 ? 7.706 -9.648 -8.673 1.00 94.31 116 GLU A CA 1
ATOM 936 C C . GLU A 1 116 ? 8.204 -9.554 -10.126 1.00 94.31 116 GLU A C 1
ATOM 938 O O . GLU A 1 116 ? 7.802 -10.349 -10.977 1.00 94.31 116 GLU A O 1
ATOM 943 N N . LEU A 1 117 ? 9.089 -8.598 -10.428 1.00 92.19 117 LEU A N 1
ATOM 944 C CA . LEU A 1 117 ? 9.644 -8.410 -11.768 1.00 92.19 117 LEU A CA 1
ATOM 945 C C . LEU A 1 117 ? 10.879 -9.292 -12.043 1.00 92.19 117 LEU A C 1
ATOM 947 O O . LEU A 1 117 ? 11.649 -9.600 -11.126 1.00 92.19 117 LEU A O 1
ATOM 951 N N . PRO A 1 118 ? 11.127 -9.658 -13.317 1.00 90.44 118 PRO A N 1
ATOM 952 C CA . PRO A 1 118 ? 12.394 -10.251 -13.745 1.00 90.44 118 PRO A CA 1
ATOM 953 C C . PRO A 1 118 ? 13.593 -9.338 -13.460 1.00 90.44 118 PRO A C 1
ATOM 955 O O . PRO A 1 118 ? 13.465 -8.115 -13.508 1.00 90.44 118 PRO A O 1
ATOM 958 N N . ASP A 1 119 ? 14.770 -9.929 -13.216 1.00 90.06 119 ASP A N 1
ATOM 959 C CA . ASP A 1 119 ? 15.998 -9.207 -12.831 1.00 90.06 119 ASP A CA 1
ATOM 960 C C . ASP A 1 119 ? 16.372 -8.062 -13.787 1.00 90.06 119 ASP A C 1
ATOM 962 O O . ASP A 1 119 ? 16.827 -7.014 -13.336 1.00 90.06 119 ASP A O 1
ATOM 966 N N . GLU A 1 120 ? 16.127 -8.235 -15.087 1.00 87.19 120 GLU A N 1
ATOM 967 C CA . GLU A 1 120 ? 16.427 -7.248 -16.133 1.00 87.19 120 GLU A CA 1
ATOM 968 C C . GLU A 1 120 ? 15.641 -5.930 -16.014 1.00 87.19 120 GLU A C 1
ATOM 970 O O . GLU A 1 120 ? 16.136 -4.905 -16.471 1.00 87.19 120 GLU A O 1
ATOM 975 N N . HIS A 1 121 ? 14.485 -5.919 -15.337 1.00 89.44 121 HIS A N 1
ATOM 976 C CA . HIS A 1 121 ? 13.647 -4.720 -15.160 1.00 89.44 121 HIS A CA 1
ATOM 977 C C . HIS A 1 121 ? 13.704 -4.119 -13.750 1.00 89.44 121 HIS A C 1
ATOM 979 O O . HIS A 1 121 ? 13.074 -3.095 -13.480 1.00 89.44 121 HIS A O 1
ATOM 985 N N . LYS A 1 122 ? 14.439 -4.744 -12.821 1.00 91.25 122 LYS A N 1
ATOM 986 C CA . LYS A 1 122 ? 14.470 -4.312 -11.414 1.00 91.25 122 LYS A CA 1
ATOM 987 C C . LYS A 1 122 ? 15.118 -2.944 -11.243 1.00 91.25 122 LYS A C 1
ATOM 989 O O . LYS A 1 122 ? 14.562 -2.091 -10.557 1.00 91.25 122 LYS A O 1
ATOM 994 N N . GLU A 1 123 ? 16.275 -2.742 -11.867 1.00 89.12 123 GLU A N 1
ATOM 995 C CA . GLU A 1 123 ? 16.971 -1.451 -11.819 1.00 89.12 123 GLU A CA 1
ATOM 996 C C . GLU A 1 123 ? 16.208 -0.381 -12.604 1.00 89.12 123 GLU A C 1
ATOM 998 O O . GLU A 1 123 ? 16.067 0.735 -12.117 1.00 89.12 123 GLU A O 1
ATOM 1003 N N . GLU A 1 124 ? 15.605 -0.744 -13.742 1.00 88.81 124 GLU A N 1
ATOM 1004 C CA . GLU A 1 124 ? 14.792 0.174 -14.546 1.00 88.81 124 GLU A CA 1
ATOM 1005 C C . GLU A 1 124 ? 13.642 0.792 -13.729 1.00 88.81 124 GLU A C 1
ATOM 1007 O O . GLU A 1 124 ? 13.458 2.009 -13.735 1.00 88.81 124 GLU A O 1
ATOM 1012 N N . ILE A 1 125 ? 12.897 -0.019 -12.967 1.0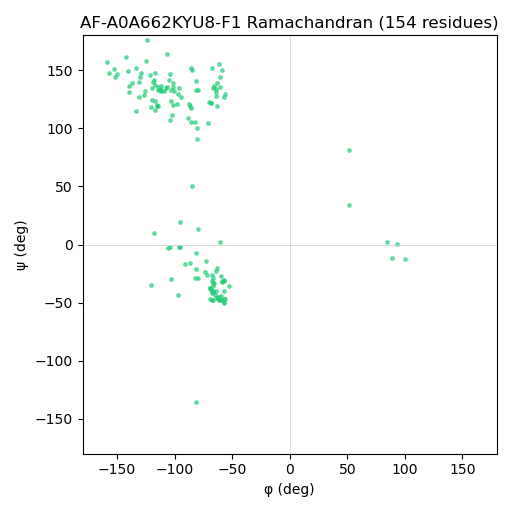0 90.75 125 ILE A N 1
ATOM 1013 C CA . ILE A 1 125 ? 11.820 0.483 -12.099 1.00 90.75 125 ILE A CA 1
ATOM 1014 C C . ILE A 1 125 ? 12.339 1.344 -10.947 1.00 90.75 125 ILE A C 1
ATOM 1016 O O . ILE A 1 125 ? 11.686 2.319 -10.578 1.00 90.75 125 ILE A O 1
ATOM 1020 N N . ARG A 1 126 ? 13.504 1.021 -10.378 1.00 91.06 126 ARG A N 1
ATOM 1021 C CA . ARG A 1 126 ? 14.108 1.841 -9.317 1.00 91.06 126 ARG A CA 1
ATOM 1022 C C . ARG A 1 126 ? 14.532 3.212 -9.831 1.00 91.06 126 ARG A C 1
ATOM 1024 O O . ARG A 1 126 ? 14.321 4.205 -9.139 1.00 91.06 126 ARG A O 1
ATOM 1031 N N . GLU A 1 127 ? 15.100 3.269 -11.033 1.00 89.62 127 GLU A N 1
ATOM 1032 C CA . GLU A 1 127 ? 15.504 4.518 -11.687 1.00 89.62 127 GLU A CA 1
ATOM 1033 C C . GLU A 1 127 ? 14.297 5.362 -12.108 1.00 89.62 127 GLU A C 1
ATOM 1035 O O . GLU A 1 127 ? 14.318 6.584 -11.969 1.00 89.62 127 GLU A O 1
ATOM 1040 N N . ARG A 1 128 ? 13.222 4.713 -12.565 1.00 88.94 128 ARG A N 1
ATOM 1041 C CA . ARG A 1 128 ? 11.988 5.360 -13.037 1.00 88.94 128 ARG A CA 1
ATOM 1042 C C . ARG A 1 128 ? 10.914 5.466 -11.956 1.00 88.94 128 ARG A C 1
ATOM 1044 O O . ARG A 1 128 ? 9.744 5.675 -12.264 1.00 88.94 128 ARG A O 1
ATOM 1051 N N . LYS A 1 129 ? 11.282 5.352 -10.676 1.00 89.00 129 LYS A N 1
ATOM 1052 C CA . LYS A 1 129 ? 10.311 5.388 -9.572 1.00 89.00 129 LYS A CA 1
ATOM 1053 C C . LYS A 1 129 ? 9.491 6.678 -9.528 1.00 89.00 129 LYS A C 1
ATOM 1055 O O . LYS A 1 129 ? 8.328 6.640 -9.148 1.00 89.00 129 LYS A O 1
ATOM 1060 N N . ASP A 1 130 ? 10.081 7.793 -9.957 1.00 88.31 130 ASP A N 1
ATOM 1061 C CA . ASP A 1 130 ? 9.423 9.103 -9.999 1.00 88.31 130 ASP A CA 1
ATOM 1062 C C . ASP A 1 130 ? 8.375 9.205 -11.128 1.00 88.31 130 ASP A C 1
ATOM 1064 O O . ASP A 1 130 ? 7.559 10.125 -11.131 1.00 88.31 130 ASP A O 1
ATOM 1068 N N . GLU A 1 131 ? 8.383 8.269 -12.084 1.00 90.31 131 GLU A N 1
ATOM 1069 C CA . GLU A 1 131 ? 7.375 8.156 -13.146 1.00 90.31 131 GLU A CA 1
ATOM 1070 C C . GLU A 1 131 ? 6.159 7.323 -12.710 1.00 90.31 131 GLU A C 1
ATOM 1072 O O . GLU A 1 131 ? 5.114 7.391 -13.357 1.00 90.31 131 GLU A O 1
ATOM 1077 N N . LEU A 1 132 ? 6.267 6.554 -11.618 1.00 89.69 132 LEU A N 1
ATOM 1078 C CA . LEU A 1 132 ? 5.164 5.739 -11.120 1.00 89.69 132 LEU A CA 1
ATOM 1079 C C . LEU A 1 132 ? 4.046 6.624 -10.569 1.00 89.69 132 LEU A C 1
ATOM 1081 O O . LEU A 1 132 ? 4.213 7.368 -9.602 1.00 89.69 132 LEU A O 1
ATOM 1085 N N . ILE A 1 133 ? 2.860 6.467 -11.144 1.00 90.50 133 ILE A N 1
ATOM 1086 C CA . ILE A 1 133 ? 1.628 7.018 -10.593 1.00 90.50 133 ILE A CA 1
ATOM 1087 C C . ILE A 1 133 ? 1.098 6.006 -9.582 1.00 90.50 133 ILE A C 1
ATOM 1089 O O . ILE A 1 133 ? 0.789 4.871 -9.948 1.00 90.50 133 ILE A O 1
ATOM 1093 N N . ILE A 1 134 ? 1.012 6.412 -8.315 1.00 88.50 134 ILE A N 1
ATOM 1094 C CA . ILE A 1 134 ? 0.550 5.560 -7.217 1.00 88.50 134 ILE A CA 1
ATOM 1095 C C . ILE A 1 134 ? -0.726 6.146 -6.630 1.00 88.50 134 ILE A C 1
ATOM 1097 O O . ILE A 1 134 ? -0.759 7.296 -6.192 1.00 88.50 134 ILE A O 1
ATOM 1101 N N . GLU A 1 135 ? -1.777 5.337 -6.612 1.00 87.31 135 GLU A N 1
ATOM 1102 C CA . GLU A 1 135 ? -3.106 5.721 -6.162 1.00 87.31 135 GLU A CA 1
ATOM 1103 C C . GLU A 1 135 ? -3.636 4.717 -5.138 1.00 87.31 135 GLU A C 1
ATOM 1105 O O . GLU A 1 135 ? -3.357 3.518 -5.187 1.00 87.31 135 GLU A O 1
ATOM 1110 N N . MET A 1 136 ? -4.433 5.207 -4.188 1.00 84.56 136 MET A N 1
ATOM 1111 C CA . MET A 1 136 ? -5.189 4.330 -3.303 1.00 84.56 136 MET A CA 1
ATOM 1112 C C . MET A 1 136 ? -6.526 3.996 -3.949 1.00 84.56 136 MET A C 1
ATOM 1114 O O . MET A 1 136 ? -7.336 4.890 -4.200 1.00 84.56 136 MET A O 1
ATOM 1118 N N . GLY A 1 137 ? -6.770 2.710 -4.163 1.00 82.44 137 GLY A N 1
ATOM 1119 C CA . GLY A 1 137 ? -8.051 2.212 -4.629 1.00 82.44 137 GLY A CA 1
ATOM 1120 C C . GLY A 1 137 ? -9.063 2.073 -3.490 1.00 82.44 137 GLY A C 1
ATOM 1121 O O . GLY A 1 137 ? -9.237 2.939 -2.620 1.00 82.44 137 GLY A O 1
ATOM 1122 N N . ASP A 1 138 ? -9.760 0.942 -3.496 1.00 85.50 138 ASP A N 1
ATOM 1123 C CA . ASP A 1 138 ? -10.759 0.632 -2.483 1.00 85.50 138 ASP A CA 1
ATOM 1124 C C . ASP A 1 138 ? -10.119 0.432 -1.109 1.00 85.50 138 ASP A C 1
ATOM 1126 O O . ASP A 1 138 ? -9.141 -0.297 -0.948 1.00 85.50 138 ASP A O 1
ATOM 1130 N N . MET A 1 139 ? -10.727 1.043 -0.095 1.00 85.62 139 MET A N 1
ATOM 1131 C CA . MET A 1 139 ? -10.375 0.861 1.306 1.00 85.62 139 MET A CA 1
ATOM 1132 C C . MET A 1 139 ? -11.625 0.454 2.070 1.00 85.62 139 MET A C 1
ATOM 1134 O O . MET A 1 139 ? -12.679 1.070 1.922 1.00 85.62 139 MET A O 1
ATOM 1138 N N . HIS A 1 140 ? -11.508 -0.582 2.892 1.00 83.44 140 HIS A N 1
ATOM 1139 C CA . HIS A 1 140 ? -12.602 -1.018 3.736 1.00 83.44 140 HIS A CA 1
ATOM 1140 C C . HIS A 1 140 ? -12.121 -1.655 5.033 1.00 83.44 140 HIS A C 1
ATOM 1142 O O . HIS A 1 140 ? -11.112 -2.358 5.083 1.00 83.44 140 HIS A O 1
ATOM 1148 N N . LYS A 1 141 ? -12.897 -1.452 6.095 1.00 83.69 141 LYS A N 1
ATOM 1149 C CA . LYS A 1 141 ? -12.767 -2.242 7.318 1.00 83.69 141 LYS A CA 1
ATOM 1150 C C . LYS A 1 141 ? -13.495 -3.579 7.149 1.00 83.69 141 LYS A C 1
ATOM 1152 O O . LYS A 1 141 ? -14.654 -3.604 6.722 1.00 83.69 141 LYS A O 1
ATOM 1157 N N . ASP A 1 142 ? -12.853 -4.686 7.517 1.00 79.62 142 ASP A N 1
ATOM 1158 C CA . ASP A 1 142 ? -13.547 -5.967 7.630 1.00 79.62 142 ASP A CA 1
ATOM 1159 C C . ASP A 1 142 ? -14.666 -5.866 8.682 1.00 79.62 142 ASP A C 1
ATOM 1161 O O . ASP A 1 142 ? -14.510 -5.315 9.770 1.00 79.62 142 ASP A O 1
ATOM 1165 N N . LYS A 1 143 ? -15.837 -6.408 8.353 1.00 69.12 143 LYS A N 1
ATOM 1166 C CA . LYS A 1 143 ? -17.003 -6.406 9.243 1.00 69.12 143 LYS A CA 1
ATOM 1167 C C . LYS A 1 143 ? -16.851 -7.401 10.392 1.00 69.12 143 LYS A C 1
ATOM 1169 O O . LYS A 1 143 ? -17.549 -7.256 11.396 1.00 69.12 143 LYS A O 1
ATOM 1174 N N . LYS A 1 144 ? -16.012 -8.432 10.226 1.00 67.88 144 LYS A N 1
ATOM 1175 C CA . LYS A 1 144 ? -15.819 -9.508 11.214 1.00 67.88 144 LYS A CA 1
ATOM 1176 C C . LYS A 1 144 ? -14.524 -9.377 12.013 1.00 67.88 144 LYS A C 1
ATOM 1178 O O . LYS A 1 144 ? -14.500 -9.837 13.152 1.00 67.88 144 LYS A O 1
ATOM 1183 N N . GLY A 1 145 ? -13.487 -8.783 11.430 1.00 69.50 145 GLY A N 1
ATOM 1184 C CA . GLY A 1 145 ? -12.197 -8.552 12.072 1.00 69.50 145 GLY A CA 1
ATOM 1185 C C . GLY A 1 145 ? -11.954 -7.093 12.453 1.00 69.50 145 GLY A C 1
ATOM 1186 O O . GLY A 1 145 ? -12.584 -6.171 11.942 1.00 69.50 145 GLY A O 1
ATOM 1187 N N . ASP A 1 146 ? -10.966 -6.886 13.318 1.00 84.62 146 ASP A N 1
ATOM 1188 C CA . ASP A 1 146 ? -10.346 -5.579 13.534 1.00 84.62 146 ASP A CA 1
ATOM 1189 C C . ASP A 1 146 ? -9.246 -5.354 12.484 1.00 84.62 146 ASP A C 1
ATOM 1191 O O . ASP A 1 146 ? -8.114 -5.043 12.824 1.00 84.62 146 ASP A O 1
ATOM 1195 N N . ILE A 1 147 ? -9.565 -5.566 11.202 1.00 88.69 147 ILE A N 1
ATOM 1196 C CA . ILE A 1 147 ? -8.625 -5.433 10.080 1.00 88.69 147 ILE A CA 1
ATOM 1197 C C . ILE A 1 147 ? -9.137 -4.363 9.124 1.00 88.69 147 ILE A C 1
ATOM 1199 O O . ILE A 1 147 ? -10.316 -4.327 8.766 1.00 88.69 147 ILE A O 1
ATOM 1203 N N . VAL A 1 148 ? -8.230 -3.497 8.699 1.00 89.06 148 VAL A N 1
ATOM 1204 C CA . VAL A 1 148 ? -8.413 -2.560 7.599 1.00 89.06 148 VAL A CA 1
ATOM 1205 C C . VAL A 1 148 ? -7.685 -3.105 6.391 1.00 89.06 148 VAL A C 1
ATOM 1207 O O . VAL A 1 148 ? -6.530 -3.507 6.481 1.00 89.06 148 VAL A O 1
ATOM 1210 N N . MET A 1 149 ? -8.372 -3.095 5.260 1.00 89.62 149 MET A N 1
ATOM 1211 C CA . MET A 1 149 ? -7.819 -3.473 3.975 1.00 89.62 149 MET A CA 1
ATOM 1212 C C . MET A 1 149 ? -7.853 -2.269 3.055 1.00 89.62 149 MET A C 1
ATOM 1214 O O . MET A 1 149 ? -8.862 -1.563 2.998 1.00 89.62 149 MET A O 1
ATOM 1218 N N . TYR A 1 150 ? -6.778 -2.054 2.313 1.00 88.56 150 TYR A N 1
ATOM 1219 C CA . TYR A 1 150 ? -6.752 -1.060 1.253 1.00 88.56 150 TYR A CA 1
ATOM 1220 C C . TYR A 1 150 ? -5.983 -1.566 0.044 1.00 88.56 150 TYR A C 1
ATOM 1222 O O . TYR A 1 150 ? -5.069 -2.387 0.151 1.00 88.56 150 TYR A O 1
ATOM 1230 N N . ILE A 1 151 ? -6.405 -1.087 -1.118 1.00 90.94 151 ILE A N 1
ATOM 1231 C CA . ILE A 1 151 ? -5.757 -1.351 -2.390 1.00 90.94 151 ILE A CA 1
ATOM 1232 C C . ILE A 1 151 ? -4.815 -0.197 -2.715 1.00 90.94 151 ILE A C 1
ATOM 1234 O O . ILE A 1 151 ? -5.186 0.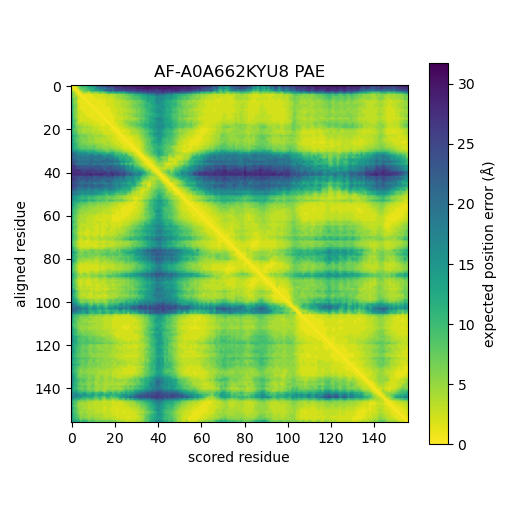968 -2.578 1.00 90.94 151 ILE A O 1
ATOM 1238 N N . VAL A 1 152 ? -3.610 -0.533 -3.157 1.00 91.12 152 VAL A N 1
ATOM 1239 C CA . VAL A 1 152 ? -2.666 0.406 -3.759 1.00 91.12 152 VAL A CA 1
ATOM 1240 C C . VAL A 1 152 ? -2.470 -0.007 -5.211 1.00 91.12 152 VAL A C 1
ATOM 1242 O O . VAL A 1 152 ? -2.040 -1.126 -5.492 1.00 91.12 152 VAL A O 1
ATOM 1245 N N . ASP A 1 153 ? -2.818 0.894 -6.116 1.00 92.06 153 ASP A N 1
ATOM 1246 C CA . ASP A 1 153 ? -2.591 0.780 -7.548 1.00 92.06 153 ASP A CA 1
ATOM 1247 C C . ASP A 1 153 ? -1.320 1.554 -7.897 1.00 92.06 153 ASP A C 1
ATOM 1249 O O . ASP A 1 153 ? -1.167 2.709 -7.508 1.00 92.06 153 ASP A O 1
ATOM 1253 N N . ALA A 1 154 ? -0.404 0.926 -8.628 1.00 92.56 154 ALA A N 1
ATOM 1254 C CA . ALA A 1 154 ? 0.784 1.583 -9.156 1.00 92.56 154 ALA A CA 1
ATOM 1255 C C . ALA A 1 154 ? 0.881 1.345 -10.663 1.00 92.56 154 ALA A C 1
ATOM 1257 O O . ALA A 1 154 ? 0.797 0.203 -11.126 1.00 92.56 154 ALA A O 1
ATOM 1258 N N . THR A 1 155 ? 1.053 2.418 -11.428 1.00 93.44 155 THR A N 1
ATOM 1259 C CA . THR A 1 155 ? 1.142 2.362 -12.890 1.00 93.44 155 THR A CA 1
ATOM 1260 C C . THR A 1 155 ? 2.331 3.145 -13.419 1.00 93.44 155 THR A C 1
ATOM 1262 O O . THR A 1 155 ? 2.592 4.247 -12.939 1.00 93.44 155 THR A O 1
ATOM 1265 N N . LEU A 1 156 ? 2.996 2.570 -14.423 1.00 89.44 156 LEU A N 1
ATOM 1266 C CA . LEU A 1 156 ? 4.041 3.187 -15.240 1.00 89.44 156 LEU A CA 1
ATOM 1267 C C . LEU A 1 156 ? 3.551 3.329 -16.681 1.00 89.44 156 LEU A C 1
ATOM 1269 O O . LEU A 1 156 ? 3.045 2.304 -17.208 1.00 89.44 156 LEU A O 1
#

Sequence (156 aa):
MSKDIQIVADLVVKEILQKGEIAYIDVKYQTDWADNYERTAGISDLVSTVPYLHSLKALMRVECELPKLPKGFYFINDPKGELLLADGQKVENITEWIRSNLNFDYDWVVEAIVKELPDEHKEEIRERKDELIIEMGDMHKDKKGDIVMYIVDATL

pLDDT: mean 85.02, std 9.18, range [39.56, 95.81]

Mean predicted aligned error: 7.66 Å

Foldseek 3Di:
DDDPLVVQLVVQLVQCLVQWDFPDKDKDWDWDWDFDWDDDPNDTDTDDIAIDTPKMKMKTKIKGQGDDGDPQKDWDADPVFFTWIDNPPDIDGSNVVSQVPNPPDCVVVLVVNLVVDDPRCNVVSVVCVVVKDKGKDDWGQDPVHSMIMTMIIIMD

Nearest PDB structures (foldseek):
  2x8k-assembly1_C  TM=3.687E-01  e=3.646E-01  Bacillus phage SPP1
  8vjh-assembly1_K  TM=2.925E-01  e=2.062E-01  Chivirus chi
  8rk3-assembly1_q  TM=2.651E-01  e=3.253E-01  Pseudomonas phage JBD30
  2x8k-assembly1_A  TM=3.055E-01  e=6.824E-01  Bacillus phage SPP1
  8vhx-assembly1_H  TM=3.031E-01  e=1.515E+00  Chivirus chi

Radius of gyration: 21.24 Å; Cα contacts (8 Å, |Δi|>4): 259; chains: 1; bounding box: 55×27×66 Å

Secondary structure (DSSP, 8-state):
-PPPHHHHHHHHHHHHHHH-EEEEEEEEEEEEEEEEEEEETTEEEEEEEEEEEEEEEEEEEEEEEPPPPPTT-EEEE-TT--EEEE-SS-EEE-HHHHHHHTTS-THHHHHHHHHHS-HHHHHHHHHTGGG-EEEEEEEEE-SSSSEEEEEEEEE-

Solvent-accessible surface area (backbone atoms only — not comparable to full-atom values): 9103 Å² total; per-residue (Å²): 131,83,76,56,67,65,63,54,44,55,52,46,45,52,49,42,72,70,59,45,40,79,76,42,76,48,82,48,71,45,71,44,80,40,77,42,66,48,78,58,97,90,43,76,44,82,74,48,75,43,80,33,82,74,33,38,42,34,44,31,38,30,39,19,68,61,76,89,67,62,95,66,45,49,78,49,89,42,93,87,19,51,44,30,43,31,58,87,84,56,76,45,71,49,48,64,52,42,60,70,56,57,85,62,74,60,64,65,56,54,56,54,53,39,71,77,46,59,79,84,51,32,62,56,50,64,75,45,49,88,64,47,49,72,46,70,59,66,58,32,47,47,92,88,52,68,34,38,37,36,30,40,39,37,36,76